Protein AF-A0A3L6Q2T6-F1 (afdb_monomer_lite)

pLDDT: mean 75.44, std 18.9, range [38.75, 97.44]

Foldseek 3Di:
DDDDDDDDDPPPPPPDPPPDPDPDAAEDFFAAEDAPPDDPPPDPPPQLKAWDADPVGFIKIWGKAGDDPPDYIHIYIYGDHPQDDDVPQTKGWDDDDDQKTKIKDWRWDDDPPPPDPPDTDIDIWIWIWGVPVRIYIDTDDD

Sequence (142 aa):
MEMEEEPPLQMTTRPSPTRPPAAWLILDRFIVHRSSHRRPDDAEDAEPSAASHDCIGRPIRAYLDVADPPAVSRLYLRWPPGTPSIRGMEPAAIAAHGDCILFTAYAPFMDPHCHHYTSTFVPVDYFVYSASSPPSLTRLPP

Secondary structure (DSSP, 8-state):
-----PPP-----PPP--PPPPS--EE-SBPEEE---S-TTS------EEEEE-TTS-EEEEEEE-PPTTSEEEEEEEPPTTPPP-TT---EEEEEETTEEEEEEE--B--TT---TT--B--EEEEEEE-SSS-EEEEPP-

Structure (mmCIF, N/CA/C/O backbone):
data_AF-A0A3L6Q2T6-F1
#
_entry.id   AF-A0A3L6Q2T6-F1
#
loop_
_atom_site.group_PDB
_atom_site.id
_atom_site.type_symbol
_atom_site.label_atom_id
_atom_site.label_alt_id
_atom_site.label_comp_id
_atom_site.label_asym_id
_atom_site.label_entity_id
_atom_site.label_seq_id
_atom_site.pdbx_PDB_ins_code
_atom_site.Cartn_x
_atom_site.Cartn_y
_atom_site.Cartn_z
_atom_site.occupancy
_atom_site.B_iso_or_equiv
_atom_site.auth_seq_id
_atom_site.auth_comp_id
_atom_site.auth_asym_id
_atom_site.auth_atom_id
_atom_site.pdbx_PDB_model_num
ATOM 1 N N . MET A 1 1 ? -27.169 61.418 17.300 1.00 41.03 1 MET A N 1
ATOM 2 C CA . MET A 1 1 ? -27.100 60.570 16.094 1.00 41.03 1 MET A CA 1
ATOM 3 C C . MET A 1 1 ? -26.020 59.556 16.404 1.00 41.03 1 MET A C 1
ATOM 5 O O . MET A 1 1 ? -24.855 59.805 16.134 1.00 41.03 1 MET A O 1
ATOM 9 N N . GLU A 1 2 ? -26.389 58.539 17.176 1.00 42.94 2 GLU A N 1
ATOM 10 C CA . GLU A 1 2 ? -25.470 57.475 17.580 1.00 42.94 2 GLU A CA 1
ATOM 11 C C . GLU A 1 2 ? -25.519 56.413 16.483 1.00 42.94 2 GLU A C 1
ATOM 13 O O . GLU A 1 2 ? -26.605 56.020 16.059 1.00 42.94 2 GLU A O 1
ATOM 18 N N . MET A 1 3 ? -24.358 56.055 15.940 1.00 38.75 3 MET A N 1
ATOM 19 C CA . MET A 1 3 ? -24.230 54.969 14.974 1.00 38.75 3 MET A CA 1
ATOM 20 C C . MET A 1 3 ? -23.925 53.706 15.777 1.00 38.75 3 MET A C 1
ATOM 22 O O . MET A 1 3 ? -22.828 53.582 16.316 1.00 38.75 3 MET A O 1
ATOM 26 N N . GLU A 1 4 ? -24.903 52.810 15.905 1.00 45.03 4 GLU A N 1
ATOM 27 C CA . GLU A 1 4 ? -24.665 51.453 16.399 1.00 45.03 4 GLU A CA 1
ATOM 28 C C . GLU A 1 4 ? -23.890 50.678 15.326 1.00 45.03 4 GLU A C 1
ATOM 30 O O . GLU A 1 4 ? -24.361 50.497 14.203 1.00 45.03 4 GLU A O 1
ATOM 35 N N . GLU A 1 5 ? -22.666 50.278 15.662 1.00 46.41 5 GLU A N 1
ATOM 36 C CA . GLU A 1 5 ? -21.805 49.438 14.832 1.00 46.41 5 GLU A CA 1
ATOM 37 C C . GLU A 1 5 ? -22.209 47.968 15.046 1.00 46.41 5 GLU A C 1
ATOM 39 O O . GLU A 1 5 ? -22.103 47.434 16.152 1.00 46.41 5 GLU A O 1
ATOM 44 N N . GLU A 1 6 ? -22.737 47.325 14.003 1.00 45.12 6 GLU A N 1
ATOM 45 C CA . GLU A 1 6 ? -23.154 45.919 14.021 1.00 45.12 6 GLU A CA 1
ATOM 46 C C . GLU A 1 6 ? -21.911 45.004 14.103 1.00 45.12 6 GLU A C 1
ATOM 48 O O . GLU A 1 6 ? -21.010 45.126 13.267 1.00 45.12 6 GLU A O 1
ATOM 53 N N . PRO A 1 7 ? -21.805 44.091 15.090 1.00 55.00 7 PRO A N 1
ATOM 54 C CA . PRO A 1 7 ? -20.613 43.266 15.243 1.00 55.00 7 PRO A CA 1
ATOM 55 C C . PRO A 1 7 ? -20.545 42.189 14.146 1.00 55.00 7 PRO A C 1
ATOM 57 O O . PRO A 1 7 ? -21.575 41.638 13.751 1.00 55.00 7 PRO A O 1
ATOM 60 N N . PRO A 1 8 ? -19.344 41.823 13.664 1.00 47.19 8 PRO A N 1
ATOM 61 C CA . PRO A 1 8 ? -19.208 40.856 12.586 1.00 47.19 8 PRO A CA 1
ATOM 62 C C . PRO A 1 8 ? -19.663 39.460 13.027 1.00 47.19 8 PRO A C 1
ATOM 64 O O . PRO A 1 8 ? -19.308 38.970 14.103 1.00 47.19 8 PRO A O 1
ATOM 67 N N . LEU A 1 9 ? -20.422 38.800 12.148 1.00 45.03 9 LEU A N 1
ATOM 68 C CA . LEU A 1 9 ? -20.845 37.410 12.287 1.00 45.03 9 LEU A CA 1
ATOM 69 C C . LEU A 1 9 ? -19.610 36.510 12.426 1.00 45.03 9 LEU A C 1
ATOM 71 O O . LEU A 1 9 ? -18.872 36.287 11.465 1.00 45.03 9 LEU A O 1
ATOM 75 N N . GLN A 1 10 ? -19.378 35.983 13.629 1.00 46.69 10 GLN A N 1
ATOM 76 C CA . GLN A 1 10 ? -18.338 34.987 13.851 1.00 46.69 10 GLN A CA 1
ATOM 77 C C . GLN A 1 10 ? -18.697 33.719 13.070 1.00 46.69 10 GLN A C 1
ATOM 79 O O . GLN A 1 10 ? -19.638 33.003 13.420 1.00 46.69 10 GLN A O 1
ATOM 84 N N . MET A 1 11 ? -17.932 33.438 12.010 1.00 42.47 11 MET A N 1
ATOM 85 C CA . MET A 1 11 ? -17.897 32.126 11.371 1.00 42.47 11 MET A CA 1
ATOM 86 C C . MET A 1 11 ? -17.428 31.121 12.420 1.00 42.47 11 MET A C 1
ATOM 88 O O . MET A 1 11 ? -16.237 30.949 12.669 1.00 42.47 11 MET A O 1
ATOM 92 N N . THR A 1 12 ? -18.384 30.480 13.081 1.00 42.94 12 THR A N 1
ATOM 93 C CA . THR A 1 12 ? -18.126 29.334 13.940 1.00 42.94 12 THR A CA 1
ATOM 94 C C . THR A 1 12 ? -17.736 28.182 13.029 1.00 42.94 12 THR A C 1
ATOM 96 O O . THR A 1 12 ? -18.577 27.455 12.503 1.00 42.94 12 THR A O 1
ATOM 99 N N . THR A 1 13 ? -16.431 28.038 12.798 1.00 50.09 13 THR A N 1
ATOM 100 C CA . THR A 1 13 ? -15.853 26.832 12.214 1.00 50.09 13 THR A CA 1
ATOM 101 C C . THR A 1 13 ? -16.255 25.679 13.119 1.00 50.09 13 THR A C 1
ATOM 103 O O . THR A 1 13 ? -15.729 25.524 14.221 1.00 50.09 13 THR A O 1
ATOM 106 N N . ARG A 1 14 ? -17.264 24.914 12.695 1.00 41.16 14 ARG A N 1
ATOM 107 C CA . ARG A 1 14 ? -17.703 23.707 13.391 1.00 41.16 14 ARG A CA 1
ATOM 108 C C . ARG A 1 14 ? -16.469 22.809 13.512 1.00 41.16 14 ARG A C 1
ATOM 110 O O . ARG A 1 14 ? -15.927 22.442 12.469 1.00 41.16 14 ARG A O 1
ATOM 117 N N . PRO A 1 15 ? -15.993 22.464 14.721 1.00 46.09 15 PRO A N 1
ATOM 118 C CA . PRO A 1 15 ? -14.966 21.447 14.826 1.00 46.09 15 PRO A CA 1
ATOM 119 C C . PRO A 1 15 ? -15.554 20.172 14.225 1.00 46.09 15 PRO A C 1
ATOM 121 O O . PRO A 1 15 ? -16.621 19.716 14.650 1.00 46.09 15 PRO A O 1
ATOM 124 N N . SER A 1 16 ? -14.904 19.645 13.186 1.00 45.59 16 SER A N 1
ATOM 125 C CA . SER A 1 16 ? -15.225 18.328 12.646 1.00 45.59 16 SER A CA 1
ATOM 126 C C . SER A 1 16 ? -15.283 17.356 13.824 1.00 45.59 16 SER A C 1
ATOM 128 O O . SER A 1 16 ? -14.366 17.380 14.649 1.00 45.59 16 SER A O 1
ATOM 130 N N . PRO A 1 17 ? -16.347 16.549 13.975 1.00 45.62 17 PRO A N 1
ATOM 131 C CA . PRO A 1 17 ? -16.410 15.606 15.076 1.00 45.62 17 PRO A CA 1
ATOM 132 C C . PRO A 1 17 ? -15.189 14.692 14.981 1.00 45.62 17 PRO A C 1
ATOM 134 O O . PRO A 1 17 ? -15.033 13.959 14.004 1.00 45.62 17 PRO A O 1
ATOM 137 N N . THR A 1 18 ? -14.306 14.759 15.978 1.00 60.16 18 THR A N 1
ATOM 138 C CA . THR A 1 18 ? -13.201 13.814 16.134 1.00 60.16 18 THR A CA 1
ATOM 139 C C . THR A 1 18 ? -13.828 12.452 16.405 1.00 60.16 18 THR A C 1
ATOM 141 O O . THR A 1 18 ? -14.153 12.123 17.546 1.00 60.16 18 THR A O 1
ATOM 144 N N . ARG A 1 19 ? -14.100 11.694 15.335 1.00 58.69 19 ARG A N 1
ATOM 145 C CA . ARG A 1 19 ? -14.647 10.340 15.421 1.00 58.69 19 ARG A CA 1
ATOM 146 C C . ARG A 1 19 ? -13.666 9.522 16.265 1.00 58.69 19 ARG A C 1
ATOM 148 O O . ARG A 1 19 ? -12.476 9.522 15.940 1.00 58.69 19 ARG A O 1
ATOM 155 N N . PRO A 1 20 ? -14.112 8.858 17.347 1.00 59.44 20 PRO A N 1
ATOM 156 C CA . PRO A 1 20 ? -13.230 7.965 18.080 1.00 59.44 20 PRO A CA 1
ATOM 157 C C . PRO A 1 20 ? -12.678 6.923 17.095 1.00 59.44 20 PRO A C 1
ATOM 159 O O . PRO A 1 20 ? -13.432 6.458 16.233 1.00 59.44 20 PRO A O 1
ATOM 162 N N . PRO A 1 21 ? -11.379 6.586 17.161 1.00 63.53 21 PRO A N 1
ATOM 163 C CA . PRO A 1 21 ? -10.803 5.606 16.254 1.00 63.53 21 PRO A CA 1
ATOM 164 C C . PRO A 1 21 ? -11.591 4.301 16.379 1.00 63.53 21 PRO A C 1
ATOM 166 O O . PRO A 1 21 ? -11.832 3.812 17.485 1.00 63.53 21 PRO A O 1
ATOM 169 N N . ALA A 1 22 ? -12.041 3.763 15.245 1.00 66.44 22 ALA A N 1
ATOM 170 C CA . ALA A 1 22 ? -12.712 2.475 15.233 1.00 66.44 22 ALA A CA 1
ATOM 171 C C . ALA A 1 22 ? -11.746 1.428 15.804 1.00 66.44 22 ALA A C 1
ATOM 173 O O . ALA A 1 22 ? -10.615 1.312 15.336 1.00 66.44 22 ALA A O 1
ATOM 174 N N . ALA A 1 23 ? -12.178 0.674 16.819 1.00 79.25 23 ALA A N 1
ATOM 175 C CA . ALA A 1 23 ? -11.343 -0.363 17.433 1.00 79.25 23 ALA A CA 1
ATOM 176 C C . ALA A 1 23 ? -10.977 -1.487 16.441 1.00 79.25 23 ALA A C 1
ATOM 178 O O . ALA A 1 23 ? -10.022 -2.225 16.662 1.00 79.25 23 ALA A O 1
ATOM 179 N N . TRP A 1 24 ? -11.749 -1.620 15.360 1.00 84.81 24 TRP A N 1
ATOM 180 C CA . TRP A 1 24 ? -11.536 -2.552 14.261 1.00 84.81 24 TRP A CA 1
ATOM 181 C C . TRP A 1 24 ? -12.275 -2.055 13.010 1.00 84.81 24 TRP A C 1
ATOM 183 O O . TRP A 1 24 ? -13.228 -1.280 13.104 1.00 84.81 24 TRP A O 1
ATOM 193 N N . LEU A 1 25 ? -11.848 -2.518 11.838 1.00 89.94 25 LEU A N 1
ATOM 194 C CA . LEU A 1 25 ? -12.512 -2.282 10.556 1.00 89.94 25 LEU A CA 1
ATOM 195 C C . LEU A 1 25 ? -12.533 -3.571 9.734 1.00 89.94 25 LEU A C 1
ATOM 197 O O . LEU A 1 25 ? -11.765 -4.497 9.998 1.00 89.94 25 LEU A O 1
ATOM 201 N N . ILE A 1 26 ? -13.401 -3.627 8.727 1.00 92.12 26 ILE A N 1
ATOM 202 C CA . ILE A 1 26 ? -13.388 -4.693 7.722 1.00 92.12 26 ILE A CA 1
ATOM 203 C C . ILE A 1 26 ? -12.612 -4.158 6.523 1.00 92.12 26 ILE A C 1
ATOM 205 O O . ILE A 1 26 ? -13.044 -3.188 5.910 1.00 92.12 26 ILE A O 1
ATOM 209 N N . LEU A 1 27 ? -11.463 -4.757 6.206 1.00 92.25 27 LEU A N 1
ATOM 210 C CA . LEU A 1 27 ? -10.613 -4.335 5.092 1.00 92.25 27 LEU A CA 1
ATOM 211 C C . LEU A 1 27 ? -10.899 -5.175 3.844 1.00 92.25 27 LEU A C 1
ATOM 213 O O . LEU A 1 27 ? -10.914 -6.405 3.912 1.00 92.25 27 LEU A O 1
ATOM 217 N N . ASP A 1 28 ? -11.072 -4.518 2.699 1.00 91.75 28 ASP A N 1
ATOM 218 C CA . ASP A 1 28 ? -11.056 -5.201 1.406 1.00 91.75 28 ASP A CA 1
ATOM 219 C C . ASP A 1 28 ? -9.657 -5.764 1.126 1.00 91.75 28 ASP A C 1
ATOM 221 O O . ASP A 1 28 ? -8.656 -5.047 1.180 1.00 91.75 28 ASP A O 1
ATOM 225 N N . ARG A 1 29 ? -9.579 -7.061 0.812 1.00 86.88 29 ARG A N 1
ATOM 226 C CA . ARG A 1 29 ? -8.305 -7.711 0.471 1.00 86.88 29 ARG A CA 1
ATOM 227 C C . ARG A 1 29 ? -7.715 -7.164 -0.826 1.00 86.88 29 ARG A C 1
ATOM 229 O O . ARG A 1 29 ? -6.501 -7.238 -1.014 1.00 86.88 29 ARG A O 1
ATOM 236 N N . PHE A 1 30 ? -8.570 -6.691 -1.733 1.00 83.19 30 PHE A N 1
ATOM 237 C CA . PHE A 1 30 ? -8.161 -6.180 -3.029 1.00 83.19 30 PHE A CA 1
ATOM 238 C C . PHE A 1 30 ? -7.977 -4.679 -2.943 1.00 83.19 30 PHE A C 1
ATOM 240 O O . PHE A 1 30 ? -8.861 -3.937 -2.517 1.00 83.19 30 PHE A O 1
ATOM 247 N N . ILE A 1 31 ? -6.812 -4.229 -3.385 1.00 77.75 31 ILE A N 1
ATOM 248 C CA . ILE A 1 31 ? -6.504 -2.813 -3.410 1.00 77.75 31 ILE A CA 1
ATOM 249 C C . ILE A 1 31 ? -6.981 -2.257 -4.738 1.00 77.75 31 ILE A C 1
ATOM 251 O O . ILE A 1 31 ? -6.579 -2.704 -5.816 1.00 77.75 31 ILE A O 1
ATOM 255 N N . VAL A 1 32 ? -7.859 -1.264 -4.660 1.00 75.88 32 VAL A N 1
ATOM 256 C CA . VAL A 1 32 ? -8.503 -0.722 -5.850 1.00 75.88 32 VAL A CA 1
ATOM 257 C C . VAL A 1 32 ? -7.529 0.196 -6.579 1.00 75.88 32 VAL A C 1
ATOM 259 O O . VAL A 1 32 ? -7.059 1.207 -6.050 1.00 75.88 32 VAL A O 1
ATOM 262 N N . HIS A 1 33 ? -7.260 -0.147 -7.836 1.00 69.06 33 HIS A N 1
ATOM 263 C CA . HIS A 1 33 ? -6.510 0.695 -8.751 1.00 69.06 33 HIS A CA 1
ATOM 264 C C . HIS A 1 33 ? -7.375 1.871 -9.217 1.00 69.06 33 HIS A C 1
ATOM 266 O O . HIS A 1 33 ? -8.381 1.676 -9.904 1.00 69.06 33 HIS A O 1
ATOM 272 N N . ARG A 1 34 ? -6.961 3.108 -8.922 1.00 62.94 34 ARG A N 1
ATOM 273 C CA . ARG A 1 34 ? -7.517 4.296 -9.585 1.00 62.94 34 ARG A CA 1
ATOM 274 C C . ARG A 1 34 ? -6.567 4.760 -10.685 1.00 62.94 34 ARG A C 1
ATOM 276 O O . ARG A 1 34 ? -5.583 5.445 -10.417 1.00 62.94 34 ARG A O 1
ATOM 283 N N . SER A 1 35 ? -6.898 4.426 -11.935 1.00 56.25 35 SER A N 1
ATOM 284 C CA . SER A 1 35 ? -6.321 5.093 -13.106 1.00 56.25 35 SER A CA 1
ATOM 285 C C . SER A 1 35 ? -6.741 6.559 -13.063 1.00 56.25 35 SER A C 1
ATOM 287 O O . SER A 1 35 ? -7.937 6.862 -13.048 1.00 56.25 35 SER A O 1
ATOM 289 N N . SER A 1 36 ? -5.777 7.471 -13.022 1.00 52.19 36 SER A N 1
ATOM 290 C CA . SER A 1 36 ? -5.997 8.916 -13.054 1.00 52.19 36 SER A CA 1
ATOM 291 C C . SER A 1 36 ? -6.516 9.363 -14.428 1.00 52.19 36 SER A C 1
ATOM 293 O O . SER A 1 36 ? -5.806 9.962 -15.223 1.00 52.19 36 SER A O 1
ATOM 295 N N . HIS A 1 37 ? -7.785 9.077 -14.719 1.00 44.66 37 HIS A N 1
ATOM 296 C CA . HIS A 1 37 ? -8.522 9.747 -15.795 1.00 44.66 37 HIS A CA 1
ATOM 297 C C . HIS A 1 37 ? -9.162 11.064 -15.326 1.00 44.66 37 HIS A C 1
ATOM 299 O O . HIS A 1 37 ? -9.761 11.768 -16.136 1.00 44.66 37 HIS A O 1
ATOM 305 N N . ARG A 1 38 ? -9.048 11.414 -14.035 1.00 48.31 38 ARG A N 1
ATOM 306 C CA . ARG A 1 38 ? -9.487 12.721 -13.534 1.00 48.31 38 ARG A CA 1
ATOM 307 C C . ARG A 1 38 ? -8.490 13.805 -13.911 1.00 48.31 38 ARG A C 1
ATOM 309 O O . ARG A 1 38 ? -7.277 13.600 -13.827 1.00 48.31 38 ARG A O 1
ATOM 316 N N . ARG A 1 39 ? -9.032 14.940 -14.351 1.00 40.72 39 ARG A N 1
ATOM 317 C CA . ARG A 1 39 ? -8.255 16.126 -14.695 1.00 40.72 39 ARG A CA 1
ATOM 318 C C . ARG A 1 39 ? -7.569 16.674 -13.434 1.00 40.72 39 ARG A C 1
ATOM 320 O O . ARG A 1 39 ? -8.102 16.490 -12.343 1.00 40.72 39 ARG A O 1
ATOM 327 N N . P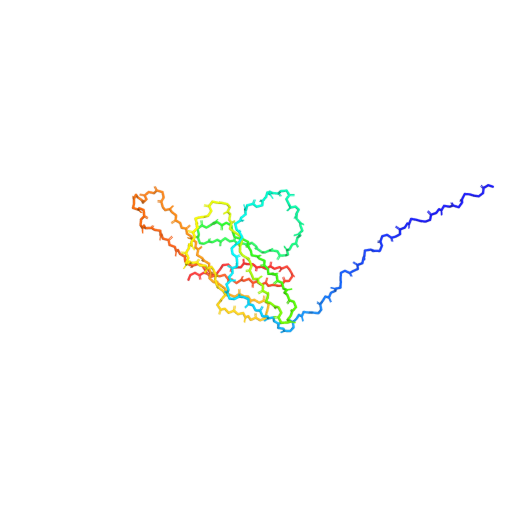RO A 1 40 ? -6.416 17.350 -13.573 1.00 47.75 40 PRO A N 1
ATOM 328 C CA . PRO A 1 40 ? -5.705 17.971 -12.451 1.00 47.75 40 PRO A CA 1
ATOM 329 C C . PRO A 1 40 ? -6.538 18.979 -11.639 1.00 47.75 40 PRO A C 1
ATOM 331 O O . PRO A 1 40 ? -6.163 19.272 -10.512 1.00 47.75 40 PRO A O 1
ATOM 334 N N . ASP A 1 41 ? -7.642 19.484 -12.205 1.00 43.66 41 ASP A N 1
ATOM 335 C CA . ASP A 1 41 ? -8.465 20.566 -11.641 1.00 43.66 41 ASP A CA 1
ATOM 336 C C . ASP A 1 41 ? -9.620 20.101 -10.737 1.00 43.66 41 ASP A C 1
ATOM 338 O O . ASP A 1 41 ? -10.342 20.934 -10.189 1.00 43.66 41 ASP A O 1
ATOM 342 N N . ASP A 1 42 ? -9.814 18.792 -10.547 1.00 45.16 42 ASP A N 1
ATOM 343 C CA . ASP A 1 42 ? -10.772 18.302 -9.554 1.00 45.16 42 ASP A CA 1
ATOM 344 C C . ASP A 1 42 ? -10.117 18.393 -8.171 1.00 45.16 42 ASP A C 1
ATOM 346 O O . ASP A 1 42 ? -9.418 17.470 -7.756 1.00 45.16 42 ASP A O 1
ATOM 350 N N . ALA A 1 43 ? -10.304 19.562 -7.552 1.00 43.88 43 ALA A N 1
ATOM 351 C CA . ALA A 1 43 ? -10.031 19.966 -6.176 1.00 43.88 43 ALA A CA 1
ATO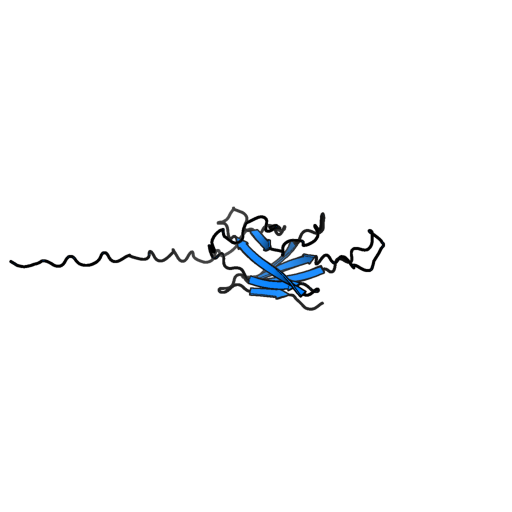M 352 C C . ALA A 1 43 ? -9.287 18.956 -5.284 1.00 43.88 43 ALA A C 1
ATOM 354 O O . ALA A 1 43 ? -9.728 17.829 -5.055 1.00 43.88 43 ALA A O 1
ATOM 355 N N . GLU A 1 44 ? -8.205 19.453 -4.683 1.00 47.19 44 GLU A N 1
ATOM 356 C CA . GLU A 1 44 ? -7.558 18.952 -3.470 1.00 47.19 44 GLU A CA 1
ATOM 357 C C . GLU A 1 44 ? -8.529 18.884 -2.267 1.00 47.19 44 GLU A C 1
ATOM 359 O O . GLU A 1 44 ? -8.278 19.472 -1.218 1.00 47.19 44 GLU A O 1
ATOM 364 N N . ASP A 1 45 ? -9.638 18.149 -2.374 1.00 44.72 45 ASP A N 1
ATOM 365 C CA . ASP A 1 45 ? -10.286 17.588 -1.197 1.00 44.72 45 ASP A CA 1
ATOM 366 C C . ASP A 1 45 ? -9.322 16.533 -0.653 1.00 44.72 45 ASP A C 1
ATOM 368 O O . ASP A 1 45 ? -9.175 15.420 -1.165 1.00 44.72 45 ASP A O 1
ATOM 372 N N . ALA A 1 46 ? -8.549 17.009 0.318 1.00 56.2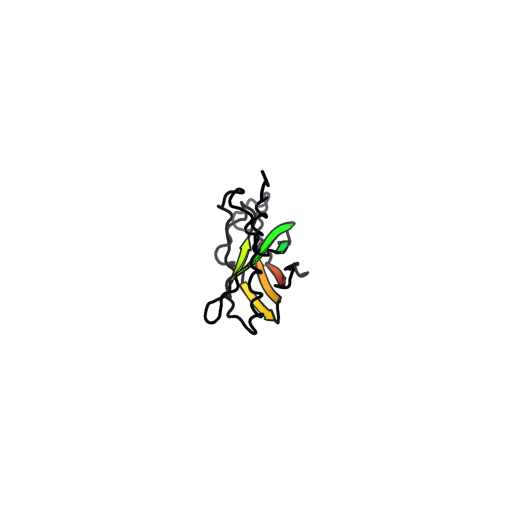8 46 ALA A N 1
ATOM 373 C CA . ALA A 1 46 ? -7.355 16.435 0.896 1.00 56.28 46 ALA A CA 1
ATOM 374 C C . ALA A 1 46 ? -7.653 15.155 1.685 1.00 56.28 46 ALA A C 1
ATOM 376 O O . ALA A 1 46 ? -7.524 15.119 2.909 1.00 56.28 46 ALA A O 1
ATOM 377 N N . GLU A 1 47 ? -8.032 14.075 0.999 1.00 62.09 47 GLU A N 1
ATOM 378 C CA . GLU A 1 47 ? -7.915 12.752 1.601 1.00 62.09 47 GLU A CA 1
ATOM 379 C C . GLU A 1 47 ? -6.447 12.547 2.007 1.00 62.09 47 GLU A C 1
ATOM 381 O O . GLU A 1 47 ? -5.544 12.745 1.177 1.00 62.09 47 GLU A O 1
ATOM 386 N N . PRO A 1 48 ? -6.176 12.191 3.277 1.00 71.75 48 PRO A N 1
ATOM 387 C CA . PRO A 1 48 ? -4.822 12.010 3.764 1.00 71.75 48 PRO A CA 1
ATOM 388 C C . PRO A 1 48 ? -4.183 10.856 2.985 1.00 71.75 48 PRO A C 1
ATOM 390 O O . PRO A 1 48 ? -4.437 9.673 3.220 1.00 71.75 48 PRO A O 1
ATOM 393 N N . SER A 1 49 ? -3.348 11.224 2.016 1.00 86.44 49 SER A N 1
ATOM 394 C CA . SER A 1 49 ? -2.645 10.298 1.138 1.00 86.44 49 SER A CA 1
ATOM 395 C C . SER A 1 49 ? -1.160 10.295 1.460 1.00 86.44 49 SER A C 1
ATOM 397 O O . SER A 1 49 ? -0.580 11.315 1.830 1.00 86.44 49 SER A O 1
ATOM 399 N N . ALA A 1 50 ? -0.539 9.135 1.305 1.00 93.38 50 ALA A N 1
ATOM 400 C CA . ALA A 1 50 ? 0.889 8.952 1.483 1.00 93.38 50 ALA A CA 1
ATOM 401 C C . ALA A 1 50 ? 1.539 8.586 0.149 1.00 93.38 50 ALA A C 1
ATOM 403 O O . ALA A 1 50 ? 0.944 7.887 -0.675 1.00 93.38 50 ALA A O 1
ATOM 404 N N . ALA A 1 51 ? 2.759 9.068 -0.072 1.00 93.88 51 ALA A N 1
ATOM 405 C CA . ALA A 1 51 ? 3.501 8.862 -1.309 1.00 93.88 51 ALA A CA 1
ATOM 406 C C . ALA A 1 51 ? 4.762 8.029 -1.070 1.00 93.8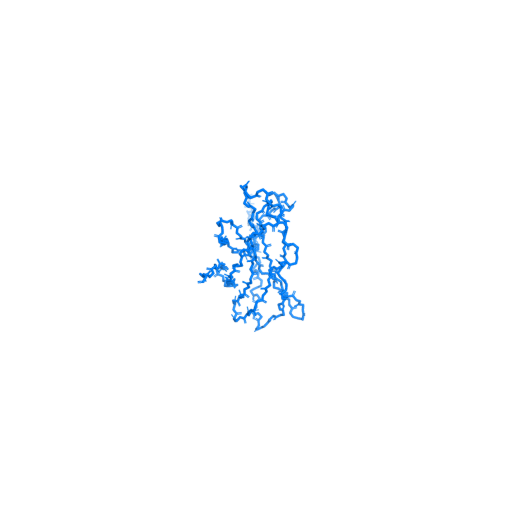8 51 ALA A C 1
ATOM 408 O O . ALA A 1 51 ? 5.390 8.123 -0.019 1.00 93.88 51 ALA A O 1
ATOM 409 N N . SER A 1 52 ? 5.138 7.237 -2.069 1.00 95.19 52 SER A N 1
ATOM 410 C CA . SER A 1 52 ? 6.378 6.463 -2.104 1.00 95.19 52 SER A CA 1
ATOM 411 C C . SER A 1 52 ? 6.813 6.244 -3.553 1.00 95.19 52 SER A C 1
ATOM 413 O O . SER A 1 52 ? 6.232 6.826 -4.471 1.00 95.19 52 SER A O 1
ATOM 415 N N . HIS A 1 53 ? 7.818 5.399 -3.761 1.00 93.44 53 HIS A N 1
ATOM 416 C CA . HIS A 1 53 ? 8.268 4.992 -5.090 1.00 93.44 53 HIS A CA 1
ATOM 417 C C . HIS A 1 53 ? 8.331 3.474 -5.183 1.00 93.44 53 HIS A C 1
ATOM 419 O O . HIS A 1 53 ? 8.689 2.824 -4.203 1.00 93.44 53 HIS A O 1
ATOM 425 N N . ASP A 1 54 ? 8.016 2.930 -6.355 1.00 91.00 54 ASP A N 1
ATOM 426 C CA . ASP A 1 54 ? 8.254 1.519 -6.668 1.00 91.00 54 ASP A CA 1
ATOM 427 C C . ASP A 1 54 ? 9.747 1.203 -6.865 1.00 91.00 54 ASP A C 1
ATOM 429 O O . ASP A 1 54 ? 10.612 2.084 -6.805 1.00 91.00 54 ASP A O 1
ATOM 433 N N . CYS A 1 55 ? 10.069 -0.071 -7.087 1.00 90.31 55 CYS A N 1
ATOM 434 C CA . CYS A 1 55 ? 11.437 -0.526 -7.345 1.00 90.31 55 CYS A CA 1
ATOM 435 C C . CYS A 1 55 ? 12.096 0.067 -8.589 1.00 90.31 55 CYS A C 1
ATOM 437 O O . CYS A 1 55 ? 13.324 0.047 -8.661 1.00 90.31 55 CYS A O 1
ATOM 439 N N . ILE A 1 56 ? 11.328 0.614 -9.532 1.00 87.31 56 ILE A N 1
ATOM 440 C CA . ILE A 1 56 ? 11.867 1.264 -10.731 1.00 87.31 56 ILE A CA 1
ATOM 441 C C . ILE A 1 56 ? 11.827 2.798 -10.635 1.00 87.31 56 ILE A C 1
ATOM 443 O O . ILE A 1 56 ? 12.119 3.489 -11.608 1.00 87.31 56 ILE A O 1
ATOM 447 N N . GLY A 1 57 ? 11.496 3.341 -9.459 1.00 88.81 57 GLY A N 1
ATOM 448 C CA . GLY A 1 57 ? 11.517 4.772 -9.171 1.00 88.81 57 GLY A CA 1
ATOM 449 C C . GLY A 1 57 ? 10.274 5.544 -9.618 1.00 88.81 57 GLY A C 1
ATOM 450 O O . GLY A 1 57 ? 10.302 6.774 -9.621 1.00 88.81 57 GLY A O 1
ATOM 451 N N . ARG A 1 58 ? 9.169 4.880 -9.984 1.00 87.62 58 ARG A N 1
ATOM 452 C CA . ARG A 1 58 ? 7.910 5.570 -10.302 1.00 87.62 58 ARG A CA 1
ATOM 453 C C . ARG A 1 58 ? 7.165 5.958 -9.028 1.00 87.62 58 ARG A C 1
ATOM 455 O O . ARG A 1 58 ? 7.071 5.145 -8.107 1.00 87.62 58 ARG A O 1
ATOM 462 N N . PRO A 1 59 ? 6.578 7.165 -8.978 1.00 90.31 59 PRO A N 1
ATOM 463 C CA . PRO A 1 59 ? 5.830 7.613 -7.814 1.00 90.31 59 PRO A CA 1
ATOM 464 C C . PRO A 1 59 ? 4.521 6.832 -7.671 1.00 90.31 59 PRO A C 1
ATOM 466 O O . PRO A 1 59 ? 3.747 6.734 -8.618 1.00 90.31 59 PRO A O 1
ATOM 469 N N . ILE A 1 60 ? 4.231 6.356 -6.465 1.00 89.19 60 ILE A N 1
ATOM 470 C CA . ILE A 1 60 ? 2.956 5.738 -6.087 1.00 89.19 60 ILE A CA 1
ATOM 471 C C . ILE A 1 60 ? 2.337 6.563 -4.966 1.00 89.19 60 ILE A C 1
ATOM 473 O O . ILE A 1 60 ? 3.046 7.065 -4.092 1.00 89.19 60 ILE A O 1
ATOM 477 N N . ARG A 1 61 ? 1.006 6.686 -4.963 1.00 91.94 61 ARG A N 1
ATOM 478 C CA . ARG A 1 61 ? 0.268 7.195 -3.800 1.00 91.94 61 ARG A CA 1
ATOM 479 C C . ARG A 1 61 ? -0.754 6.190 -3.296 1.00 91.94 61 ARG A C 1
ATOM 481 O O . ARG A 1 61 ? -1.404 5.527 -4.100 1.00 91.94 61 ARG A O 1
ATOM 488 N N . ALA A 1 62 ? -0.916 6.135 -1.982 1.00 92.25 62 ALA A N 1
ATOM 489 C CA . ALA A 1 62 ? -1.921 5.331 -1.304 1.00 92.25 62 ALA A CA 1
ATOM 490 C C . ALA A 1 62 ? -2.788 6.203 -0.394 1.00 92.25 62 ALA A C 1
ATOM 492 O O . ALA A 1 62 ? -2.294 7.165 0.198 1.00 92.25 62 ALA A O 1
ATOM 493 N N . TYR A 1 63 ? -4.061 5.854 -0.262 1.00 91.69 63 TYR A N 1
ATOM 494 C CA . TYR A 1 63 ? -4.955 6.426 0.743 1.00 91.69 63 TYR A CA 1
ATOM 495 C C . TYR A 1 63 ? -5.974 5.376 1.191 1.00 91.69 63 TYR A C 1
ATOM 497 O O . TYR A 1 63 ? -6.323 4.474 0.421 1.00 91.69 63 TYR A O 1
ATOM 505 N N . LEU A 1 64 ? -6.425 5.484 2.438 1.00 92.00 64 LEU A N 1
ATOM 506 C CA . LEU A 1 64 ? -7.385 4.571 3.048 1.00 92.00 64 LEU A CA 1
ATOM 507 C C . LEU A 1 64 ? -8.731 5.274 3.242 1.00 92.00 64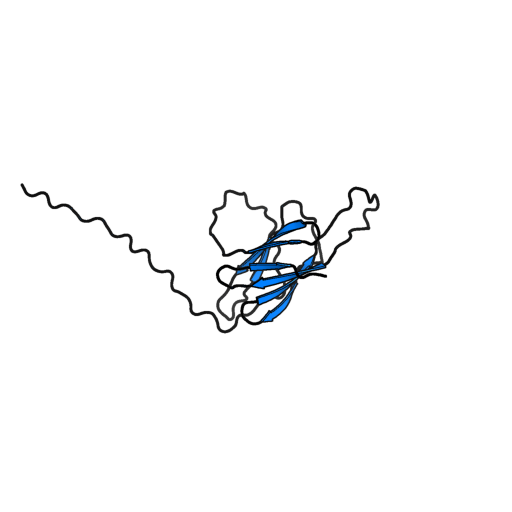 LEU A C 1
ATOM 509 O O . LEU A 1 64 ? -8.817 6.268 3.957 1.00 92.00 64 LEU A O 1
ATOM 513 N N . ASP A 1 65 ? -9.776 4.713 2.645 1.00 90.19 65 ASP A N 1
ATOM 514 C CA . ASP A 1 65 ? -11.165 5.110 2.866 1.00 90.19 65 ASP A CA 1
ATOM 515 C C . ASP A 1 65 ? -11.763 4.239 3.980 1.00 90.19 65 ASP A C 1
ATOM 517 O O . ASP A 1 65 ? -11.892 3.016 3.831 1.00 90.19 65 ASP A O 1
ATOM 521 N N . VAL A 1 66 ? -12.062 4.857 5.127 1.00 89.50 66 VAL A N 1
ATOM 522 C CA . VAL A 1 66 ? -12.506 4.160 6.343 1.00 89.50 66 VAL A CA 1
ATOM 523 C C . VAL A 1 66 ? -14.020 4.255 6.492 1.00 89.50 66 VAL A C 1
ATOM 525 O O . VAL A 1 66 ? -14.551 5.276 6.942 1.00 89.50 66 VAL A O 1
ATOM 528 N N . ALA A 1 67 ? -14.698 3.143 6.222 1.00 89.44 67 ALA A N 1
ATOM 529 C CA . ALA A 1 67 ? -16.137 3.006 6.387 1.00 89.44 67 ALA A CA 1
ATOM 530 C C . ALA A 1 67 ? -16.511 2.545 7.810 1.00 89.44 67 ALA A C 1
ATOM 532 O O . ALA A 1 67 ? -15.731 1.873 8.487 1.00 89.44 67 ALA A O 1
ATOM 533 N N . ASP A 1 68 ? -17.716 2.897 8.268 1.00 87.12 68 ASP A N 1
ATOM 534 C CA . ASP A 1 68 ? -18.237 2.417 9.552 1.00 87.12 68 ASP A CA 1
ATOM 535 C C . ASP A 1 68 ? -18.634 0.930 9.452 1.00 87.12 68 ASP A C 1
ATOM 537 O O . ASP A 1 68 ? -19.376 0.558 8.535 1.00 87.12 68 ASP A O 1
ATOM 541 N N . PRO A 1 69 ? -18.201 0.056 10.381 1.00 84.94 69 PRO A N 1
ATOM 542 C CA . PRO A 1 69 ? -18.621 -1.340 10.378 1.00 84.94 69 PRO A CA 1
ATOM 543 C C . PRO A 1 69 ? -20.155 -1.485 10.435 1.00 84.94 69 PRO A C 1
ATOM 545 O O . PRO A 1 69 ? -20.810 -0.755 11.181 1.00 84.94 69 PRO A O 1
ATOM 548 N N . PRO A 1 70 ? -20.756 -2.432 9.687 1.00 88.31 70 PRO A N 1
ATOM 549 C CA . PRO A 1 70 ? -20.117 -3.540 8.971 1.00 88.31 70 PRO A CA 1
ATOM 550 C C . PRO A 1 70 ? -19.707 -3.219 7.520 1.00 88.31 70 PRO A C 1
ATOM 552 O O . PRO A 1 70 ? -19.434 -4.141 6.751 1.00 88.31 70 PRO A O 1
ATOM 555 N N . ALA A 1 71 ? -19.691 -1.950 7.101 1.00 91.94 71 ALA A N 1
ATOM 556 C CA . ALA A 1 71 ? -19.227 -1.603 5.764 1.00 91.94 71 ALA A CA 1
ATOM 557 C C . ALA A 1 71 ? -17.719 -1.870 5.601 1.00 91.94 71 ALA A C 1
ATOM 559 O O . ALA A 1 71 ? -16.946 -1.860 6.560 1.00 91.94 71 ALA A O 1
ATOM 560 N N . VAL A 1 72 ? -17.313 -2.136 4.357 1.00 91.69 72 VAL A N 1
ATOM 561 C CA . VAL A 1 72 ? -15.935 -2.496 4.003 1.00 91.69 72 VAL A CA 1
ATOM 562 C C . VAL A 1 72 ? -15.118 -1.237 3.713 1.00 91.69 72 VAL A C 1
ATOM 564 O O . VAL A 1 72 ? -15.435 -0.498 2.778 1.00 91.69 72 VAL A O 1
ATOM 567 N N . SER A 1 73 ? -14.048 -1.040 4.479 1.00 91.75 73 SER A N 1
ATOM 568 C CA . SER A 1 73 ? -12.993 -0.050 4.250 1.00 91.75 73 SER A CA 1
ATOM 569 C C . SER A 1 73 ? -12.062 -0.494 3.125 1.00 91.75 73 SER A C 1
ATOM 571 O O . SER A 1 73 ? -11.815 -1.689 2.938 1.00 91.75 73 SER A O 1
ATOM 573 N N . ARG A 1 74 ? -11.519 0.465 2.370 1.00 92.88 74 ARG A N 1
ATOM 574 C CA . ARG A 1 74 ? -10.741 0.183 1.154 1.00 92.88 74 ARG A CA 1
ATOM 575 C C . ARG A 1 74 ? -9.454 0.980 1.100 1.00 92.88 74 ARG A C 1
ATOM 577 O O . ARG A 1 74 ? -9.464 2.201 1.222 1.00 92.88 74 ARG A O 1
ATOM 584 N N . LEU A 1 75 ? -8.354 0.275 0.852 1.00 93.06 75 LEU A N 1
ATOM 585 C CA . LEU A 1 75 ? -7.091 0.889 0.472 1.00 93.06 75 LEU A CA 1
ATOM 586 C C . LEU A 1 75 ? -7.091 1.103 -1.044 1.00 93.06 75 LEU A C 1
ATOM 588 O O . LEU A 1 75 ? -7.409 0.193 -1.815 1.00 93.06 75 LEU A O 1
ATOM 592 N N . TYR A 1 76 ? -6.721 2.304 -1.468 1.00 91.25 76 TYR A N 1
ATOM 593 C CA . TYR A 1 76 ? -6.614 2.672 -2.873 1.00 91.25 76 TYR A CA 1
ATOM 594 C C . TYR A 1 76 ? -5.163 2.952 -3.234 1.00 91.25 76 TYR A C 1
ATOM 596 O O . TYR A 1 76 ? -4.448 3.616 -2.483 1.00 91.25 76 TYR A O 1
ATOM 604 N N . LEU A 1 77 ? -4.753 2.503 -4.422 1.00 88.81 77 LEU A N 1
ATOM 605 C CA . LEU A 1 77 ? -3.462 2.848 -5.011 1.00 88.81 77 LEU A CA 1
ATOM 606 C C . LEU A 1 77 ? -3.648 3.667 -6.279 1.00 88.81 77 LEU A C 1
ATOM 608 O O . LEU A 1 77 ? -4.417 3.317 -7.181 1.00 88.81 77 LEU A O 1
ATOM 612 N N . ARG A 1 78 ? -2.887 4.758 -6.351 1.00 87.00 78 ARG A N 1
ATOM 613 C CA . ARG A 1 78 ? -2.826 5.655 -7.494 1.00 87.00 78 ARG A CA 1
ATOM 614 C C . ARG A 1 78 ? -1.452 5.570 -8.139 1.00 87.00 78 ARG A C 1
ATOM 616 O O . ARG A 1 78 ? -0.447 5.966 -7.546 1.00 87.00 78 ARG A O 1
ATOM 623 N N . TRP A 1 79 ? -1.460 5.103 -9.377 1.00 80.56 79 TRP A N 1
ATOM 624 C CA . TRP A 1 79 ? -0.299 5.039 -10.252 1.00 80.56 79 TRP A CA 1
ATOM 625 C C . TRP A 1 79 ? -0.227 6.274 -11.152 1.00 80.56 79 TRP A C 1
ATOM 627 O O . TRP A 1 79 ? -1.248 6.941 -11.375 1.00 80.56 79 TRP A O 1
ATOM 637 N N . PRO A 1 80 ? 0.960 6.605 -11.682 1.00 78.56 80 PRO A N 1
ATOM 638 C CA . PRO A 1 80 ? 1.081 7.674 -12.650 1.00 78.56 80 PRO A CA 1
ATOM 639 C C . PRO A 1 80 ? 0.377 7.279 -13.962 1.00 78.56 80 PRO A C 1
ATOM 641 O O . PRO A 1 80 ? 0.303 6.086 -14.297 1.00 78.56 80 PRO A O 1
ATOM 644 N N . PRO A 1 81 ? -0.133 8.263 -14.725 1.00 75.75 81 PRO A N 1
ATOM 645 C CA . PRO A 1 81 ? -0.662 8.020 -16.062 1.00 75.75 81 PRO A CA 1
ATOM 646 C C . PRO A 1 81 ? 0.344 7.256 -16.933 1.00 75.75 81 PRO A C 1
ATOM 648 O O . PRO A 1 81 ? 1.547 7.488 -16.847 1.00 75.75 81 PRO A O 1
ATOM 651 N N . GLY A 1 82 ? -0.147 6.349 -17.781 1.00 72.81 82 GLY A N 1
ATOM 652 C CA . GLY A 1 82 ? 0.706 5.558 -18.677 1.00 72.81 82 GLY A CA 1
ATOM 653 C C . GLY A 1 82 ? 1.374 4.339 -18.031 1.00 72.81 82 GLY A C 1
ATOM 654 O O . GLY A 1 82 ? 2.110 3.630 -18.712 1.00 72.81 82 GLY A O 1
ATOM 655 N N . THR A 1 83 ? 1.100 4.051 -16.753 1.00 73.75 83 THR A N 1
ATOM 656 C CA . THR A 1 83 ? 1.504 2.776 -16.141 1.00 73.75 83 THR A CA 1
ATOM 657 C C . THR A 1 83 ? 0.839 1.613 -16.892 1.00 73.75 83 THR A C 1
ATOM 659 O O . THR A 1 83 ? -0.386 1.636 -17.056 1.00 73.75 83 THR A O 1
ATOM 662 N N . PRO A 1 84 ? 1.606 0.610 -17.368 1.00 72.19 84 PRO A N 1
ATOM 663 C CA . PRO A 1 84 ? 1.044 -0.545 -18.058 1.00 72.19 84 PRO A CA 1
ATOM 664 C C . PRO A 1 84 ? -0.038 -1.234 -17.224 1.00 72.19 84 PRO A C 1
ATOM 666 O O . PRO A 1 84 ? 0.120 -1.424 -16.019 1.00 72.19 84 PRO A O 1
ATOM 669 N N . SER A 1 85 ? -1.135 -1.632 -17.871 1.00 69.88 85 SER A N 1
ATOM 670 C CA . SER A 1 85 ? -2.173 -2.422 -17.207 1.00 69.88 85 SER A CA 1
ATOM 671 C C . SER A 1 85 ? -1.622 -3.798 -16.842 1.00 69.88 85 SER A C 1
ATOM 673 O O . SER A 1 85 ? -1.106 -4.512 -17.701 1.00 69.88 85 SER A O 1
ATOM 675 N N . ILE A 1 86 ? -1.779 -4.180 -15.578 1.00 65.69 86 ILE A N 1
ATOM 676 C CA . ILE A 1 86 ? -1.343 -5.472 -15.045 1.00 65.69 86 ILE A CA 1
ATOM 677 C C . ILE A 1 86 ? -2.582 -6.308 -14.735 1.00 65.69 86 ILE A C 1
ATOM 679 O O . ILE A 1 86 ? -3.013 -6.438 -13.592 1.00 65.69 86 ILE A O 1
ATOM 683 N N . ARG A 1 87 ? -3.236 -6.818 -15.785 1.00 67.81 87 ARG A N 1
ATOM 684 C CA . ARG A 1 87 ? -4.384 -7.720 -15.605 1.00 67.81 87 ARG A CA 1
ATOM 685 C C . ARG A 1 87 ? -3.937 -8.986 -14.869 1.00 67.81 87 ARG A C 1
ATOM 687 O O . ARG A 1 87 ? -2.995 -9.632 -15.322 1.00 67.81 87 ARG A O 1
ATOM 694 N N . GLY A 1 88 ? -4.630 -9.345 -13.785 1.00 69.06 88 GLY A N 1
ATOM 695 C CA . GLY A 1 88 ? -4.324 -10.534 -12.983 1.00 69.06 88 GLY A CA 1
ATOM 696 C C . GLY A 1 88 ? -3.125 -10.381 -12.045 1.00 69.06 88 GLY A C 1
ATOM 697 O O . GLY A 1 88 ? -2.644 -11.376 -11.509 1.00 69.06 88 GLY A O 1
ATOM 698 N N . MET A 1 89 ? -2.617 -9.158 -11.873 1.00 78.12 89 MET A N 1
ATOM 699 C CA . MET A 1 89 ? -1.586 -8.824 -10.889 1.00 78.12 89 MET A CA 1
ATOM 700 C C . MET A 1 89 ? -2.055 -7.616 -10.074 1.00 78.12 89 MET A C 1
ATOM 702 O O . MET A 1 89 ? -1.410 -6.566 -10.015 1.00 78.12 89 MET A O 1
ATOM 706 N N . GLU A 1 90 ? -3.255 -7.738 -9.510 1.00 82.62 90 GLU A N 1
ATOM 707 C CA . GLU A 1 90 ? -3.830 -6.706 -8.664 1.00 82.62 90 GLU A CA 1
ATOM 708 C C . GLU A 1 90 ? -3.046 -6.604 -7.342 1.00 82.62 90 GLU A C 1
ATOM 710 O O . GLU A 1 90 ? -2.680 -7.629 -6.756 1.00 82.62 90 GLU A O 1
ATOM 715 N N . PRO A 1 91 ? -2.789 -5.385 -6.837 1.00 88.19 91 PRO A N 1
ATOM 716 C CA . PRO A 1 91 ? -2.211 -5.217 -5.514 1.00 88.19 91 PRO A CA 1
ATOM 717 C C . PRO A 1 91 ? -3.161 -5.786 -4.447 1.00 88.19 91 PRO A C 1
ATOM 719 O O . PRO A 1 91 ? -4.387 -5.652 -4.549 1.00 88.19 91 PRO A O 1
ATOM 722 N N . ALA A 1 92 ? -2.607 -6.422 -3.417 1.00 92.25 92 ALA A N 1
ATOM 723 C CA . ALA A 1 92 ? -3.402 -7.127 -2.415 1.00 92.25 92 ALA A CA 1
ATOM 724 C C . ALA A 1 92 ? -2.852 -6.939 -1.003 1.00 92.25 92 ALA A C 1
ATOM 726 O O . ALA A 1 92 ? -1.642 -7.014 -0.776 1.00 92.25 92 ALA A O 1
ATOM 727 N N . ALA A 1 93 ? -3.757 -6.743 -0.043 1.00 94.19 93 ALA A N 1
ATOM 728 C CA . ALA A 1 93 ? -3.411 -6.736 1.370 1.00 94.19 93 ALA A CA 1
ATOM 729 C C . ALA A 1 93 ? -2.977 -8.143 1.817 1.00 94.19 93 ALA A C 1
ATOM 731 O O . ALA A 1 93 ? -3.651 -9.136 1.538 1.00 94.19 93 ALA A O 1
ATOM 732 N N . ILE A 1 94 ? -1.850 -8.213 2.522 1.00 95.81 94 ILE A N 1
ATOM 733 C CA . ILE A 1 94 ? -1.269 -9.447 3.070 1.00 95.81 94 ILE A CA 1
ATOM 734 C C . ILE A 1 94 ? -1.608 -9.564 4.554 1.00 95.81 94 ILE A C 1
ATOM 736 O O . ILE A 1 94 ? -1.997 -10.628 5.030 1.00 95.81 94 ILE A O 1
ATOM 740 N N . ALA A 1 95 ? -1.441 -8.464 5.286 1.00 95.69 95 ALA A N 1
ATOM 741 C CA . ALA A 1 95 ? -1.655 -8.393 6.722 1.00 95.69 95 ALA A CA 1
ATOM 742 C C . ALA A 1 95 ? -2.019 -6.965 7.138 1.00 95.69 95 ALA A C 1
ATOM 744 O O . ALA A 1 95 ? -1.637 -5.998 6.478 1.00 95.69 95 ALA A O 1
ATOM 745 N N . ALA A 1 96 ? -2.719 -6.836 8.261 1.00 94.19 96 ALA A N 1
ATOM 746 C CA . ALA A 1 96 ? -2.973 -5.562 8.918 1.00 94.19 96 ALA A CA 1
ATOM 747 C C . ALA A 1 96 ? -2.750 -5.716 10.425 1.00 94.19 96 ALA A C 1
ATOM 749 O O . ALA A 1 96 ? -3.124 -6.734 11.009 1.00 94.19 96 ALA A O 1
ATOM 750 N N . HIS A 1 97 ? -2.124 -4.721 11.046 1.00 92.19 97 HIS A N 1
ATOM 751 C CA . HIS A 1 97 ? -1.868 -4.703 12.480 1.00 92.19 97 HIS A CA 1
ATOM 752 C C . HIS A 1 97 ? -1.841 -3.261 12.989 1.00 92.19 97 HIS A C 1
ATOM 754 O O . HIS A 1 97 ? -1.036 -2.454 12.525 1.00 92.19 97 HIS A O 1
ATOM 760 N N . GLY A 1 98 ? -2.707 -2.947 13.955 1.00 90.00 98 GLY A N 1
ATOM 761 C CA . GLY A 1 98 ? -2.888 -1.576 14.429 1.00 90.00 98 GLY A CA 1
ATOM 762 C C 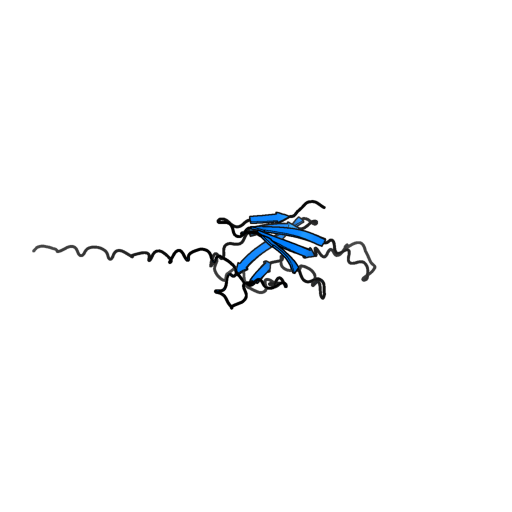. GLY A 1 98 ? -3.378 -0.662 13.306 1.00 90.00 98 GLY A C 1
ATOM 763 O O . GLY A 1 98 ? -4.378 -0.947 12.654 1.00 90.00 98 GLY A O 1
ATOM 764 N N . ASP A 1 99 ? -2.647 0.420 13.076 1.00 91.44 99 ASP A N 1
ATOM 765 C CA . ASP A 1 99 ? -2.849 1.409 12.016 1.00 91.44 99 ASP A CA 1
ATOM 766 C C . ASP A 1 99 ? -2.076 1.086 10.725 1.00 91.44 99 ASP A C 1
ATOM 768 O O . ASP A 1 99 ? -2.073 1.888 9.792 1.00 91.44 99 ASP A O 1
ATOM 772 N N . CYS A 1 100 ? -1.440 -0.086 10.640 1.00 95.00 100 CYS A N 1
ATOM 773 C CA . CYS A 1 100 ? -0.578 -0.464 9.526 1.00 95.00 100 CYS A CA 1
ATOM 774 C C . CYS A 1 100 ? -1.190 -1.565 8.648 1.00 95.00 100 CYS A C 1
ATOM 776 O O . CYS A 1 100 ? -1.749 -2.545 9.145 1.00 95.00 100 CYS A O 1
ATOM 778 N N . ILE A 1 101 ? -1.012 -1.440 7.331 1.00 96.00 101 ILE A N 1
ATOM 779 C CA . ILE A 1 101 ? -1.424 -2.415 6.314 1.00 96.00 101 ILE A CA 1
ATOM 780 C C . ILE A 1 101 ? -0.205 -2.777 5.462 1.00 96.00 101 ILE A C 1
ATOM 782 O O . ILE A 1 101 ? 0.375 -1.912 4.807 1.00 96.00 101 ILE A O 1
ATOM 786 N N . LEU A 1 102 ? 0.161 -4.058 5.451 1.00 97.12 102 LEU A N 1
ATOM 787 C CA . LEU A 1 102 ? 1.161 -4.632 4.552 1.00 97.12 102 LEU A CA 1
ATOM 788 C C . LEU A 1 102 ? 0.471 -5.140 3.287 1.00 97.12 102 LEU A C 1
ATOM 790 O O . LEU A 1 102 ? -0.487 -5.912 3.373 1.00 97.12 102 LEU A O 1
ATOM 794 N N . PHE A 1 103 ? 0.986 -4.771 2.120 1.00 95.75 103 PHE A N 1
ATOM 795 C CA . PHE A 1 103 ? 0.443 -5.209 0.840 1.00 95.75 103 PHE A CA 1
ATOM 796 C C . PHE A 1 103 ? 1.512 -5.390 -0.237 1.00 95.75 103 PHE A C 1
ATOM 798 O O . PHE A 1 103 ? 2.604 -4.827 -0.149 1.00 95.75 103 PHE A O 1
ATOM 805 N N . THR A 1 104 ? 1.180 -6.171 -1.265 1.00 93.88 104 THR A N 1
ATOM 806 C CA . THR A 1 104 ? 1.988 -6.296 -2.483 1.00 93.88 104 THR A CA 1
ATOM 807 C C . THR A 1 104 ? 1.521 -5.318 -3.545 1.00 93.88 104 THR A C 1
ATOM 809 O O . THR A 1 104 ? 0.324 -5.074 -3.686 1.00 93.88 104 THR A O 1
ATOM 812 N N . ALA A 1 105 ? 2.453 -4.803 -4.340 1.00 90.62 105 ALA A N 1
ATOM 813 C CA . ALA A 1 105 ? 2.152 -4.086 -5.567 1.00 90.62 105 ALA A CA 1
ATOM 814 C C . ALA A 1 105 ? 3.152 -4.469 -6.659 1.00 90.62 105 ALA A C 1
ATOM 816 O O . ALA A 1 105 ? 4.344 -4.623 -6.413 1.00 90.62 105 ALA A O 1
ATOM 817 N N . TYR A 1 106 ? 2.652 -4.633 -7.875 1.00 86.88 106 TYR A N 1
ATOM 818 C CA . TYR A 1 106 ? 3.454 -5.032 -9.021 1.00 86.88 106 TYR A CA 1
ATOM 819 C C . TYR A 1 106 ? 3.950 -3.794 -9.756 1.00 86.88 106 TYR A C 1
ATOM 821 O O . TYR A 1 106 ? 3.169 -2.880 -10.016 1.00 86.88 106 TYR A O 1
ATOM 829 N N . ALA A 1 107 ? 5.230 -3.773 -10.116 1.00 83.56 107 ALA A N 1
ATOM 830 C CA . ALA A 1 107 ? 5.846 -2.660 -10.823 1.00 83.56 107 ALA A CA 1
ATOM 831 C C . ALA A 1 107 ? 6.162 -3.067 -12.273 1.00 83.56 107 ALA A C 1
ATOM 833 O O . ALA A 1 107 ? 7.290 -3.424 -12.593 1.00 83.56 107 ALA A O 1
ATOM 834 N N . PRO A 1 108 ? 5.187 -2.989 -13.197 1.00 75.38 108 PRO A N 1
ATOM 835 C CA . PRO A 1 108 ? 5.339 -3.487 -14.556 1.00 75.38 108 PRO A CA 1
ATOM 836 C C . PRO A 1 108 ? 6.344 -2.611 -15.295 1.00 75.38 108 PRO A C 1
ATOM 838 O O . PRO A 1 108 ? 6.177 -1.391 -15.356 1.00 75.38 108 PRO A O 1
ATOM 841 N N . PHE A 1 109 ? 7.374 -3.217 -15.865 1.00 72.12 109 PHE A N 1
ATOM 842 C CA . PHE A 1 109 ? 8.365 -2.522 -16.672 1.00 72.12 109 PHE A CA 1
ATOM 843 C C . PHE A 1 109 ? 8.383 -3.129 -18.076 1.00 72.12 109 PHE A C 1
ATOM 845 O O . PHE A 1 109 ? 8.445 -4.348 -18.237 1.00 72.12 109 PHE A O 1
ATOM 852 N N . MET A 1 110 ? 8.290 -2.270 -19.092 1.00 67.44 110 MET A N 1
ATOM 853 C CA . MET A 1 110 ? 8.544 -2.652 -20.480 1.00 67.44 110 MET A CA 1
ATOM 854 C C . MET A 1 110 ? 9.963 -2.214 -20.818 1.00 67.44 110 MET A C 1
ATOM 856 O O . MET A 1 110 ? 10.238 -1.015 -20.826 1.00 67.44 110 MET A O 1
ATOM 860 N N . ASP A 1 111 ? 10.847 -3.174 -21.084 1.00 66.00 111 ASP A N 1
ATOM 861 C CA . ASP A 1 111 ? 12.186 -2.885 -21.589 1.00 66.00 111 ASP A CA 1
ATOM 862 C C . ASP A 1 111 ? 12.087 -2.396 -23.046 1.00 66.00 111 ASP A C 1
ATOM 864 O O . ASP A 1 111 ? 11.683 -3.176 -23.915 1.00 66.00 111 ASP A O 1
ATOM 868 N N . PRO A 1 112 ? 12.469 -1.139 -23.348 1.00 63.56 112 PRO A N 1
ATOM 869 C CA . PRO A 1 112 ? 12.426 -0.600 -24.707 1.00 63.56 112 PRO A CA 1
ATOM 870 C C . PRO A 1 112 ? 13.319 -1.356 -25.704 1.00 63.56 112 PRO A C 1
ATOM 872 O O . PRO A 1 112 ? 13.100 -1.253 -26.909 1.00 63.56 112 PRO A O 1
ATOM 875 N N . HIS A 1 113 ? 14.323 -2.094 -25.219 1.00 65.25 113 HIS A N 1
ATOM 876 C CA . HIS A 1 113 ? 15.282 -2.841 -26.037 1.00 65.25 113 HIS A CA 1
ATOM 877 C C . HIS A 1 113 ? 14.909 -4.321 -26.181 1.00 65.25 113 HIS A C 1
ATOM 879 O O . HIS A 1 113 ? 15.533 -5.051 -26.955 1.00 65.25 113 HIS A O 1
ATOM 885 N N . CYS A 1 114 ? 13.879 -4.786 -25.470 1.00 57.69 114 CYS A N 1
ATOM 886 C CA . CYS A 1 114 ? 13.424 -6.161 -25.566 1.00 57.69 114 CYS A CA 1
ATOM 887 C C . CYS A 1 114 ? 12.365 -6.272 -26.673 1.00 57.69 114 CYS A C 1
ATOM 889 O O . CYS A 1 114 ? 11.175 -6.056 -26.466 1.00 57.69 114 CYS A O 1
ATOM 891 N N . HIS A 1 115 ? 12.804 -6.628 -27.885 1.00 55.16 115 HIS A N 1
ATOM 892 C CA . HIS A 1 115 ? 11.931 -6.825 -29.054 1.00 55.16 115 HIS A CA 1
ATOM 893 C C . HIS A 1 115 ? 10.994 -8.046 -28.950 1.00 55.16 115 HIS A C 1
ATOM 895 O O . HIS A 1 115 ? 10.196 -8.296 -29.853 1.00 55.16 115 HIS A O 1
ATOM 901 N N . HIS A 1 116 ? 11.080 -8.822 -27.867 1.00 54.41 116 HIS A N 1
ATOM 902 C CA . HIS A 1 116 ? 10.122 -9.877 -27.565 1.00 54.41 116 HIS A CA 1
ATOM 903 C C . HIS A 1 116 ? 8.976 -9.304 -26.727 1.00 54.41 116 HIS A C 1
ATOM 905 O O . HIS A 1 116 ? 9.127 -9.068 -25.530 1.00 54.41 116 HIS A O 1
ATOM 911 N N . TYR A 1 117 ? 7.798 -9.180 -27.346 1.00 50.69 117 TYR A N 1
ATOM 912 C CA . TYR A 1 117 ? 6.503 -8.827 -26.734 1.00 50.69 117 TYR A CA 1
ATOM 913 C C . TYR A 1 117 ? 6.071 -9.720 -25.544 1.00 50.69 117 TYR A C 1
ATOM 915 O O . TYR A 1 117 ? 4.960 -9.583 -25.037 1.00 50.69 117 TYR A O 1
ATOM 923 N N . THR A 1 118 ? 6.915 -10.655 -25.107 1.00 49.50 118 THR A N 1
ATOM 924 C CA . THR A 1 118 ? 6.618 -11.702 -24.127 1.00 49.50 118 THR A CA 1
ATOM 925 C C . THR A 1 118 ? 7.398 -11.575 -22.819 1.00 49.50 118 THR A C 1
ATOM 927 O O . THR A 1 118 ? 7.124 -12.342 -21.902 1.00 49.50 118 THR A O 1
ATOM 930 N N . SER A 1 119 ? 8.364 -10.655 -22.700 1.00 52.12 119 SER A N 1
ATOM 931 C CA . SER A 1 119 ? 9.219 -10.548 -21.506 1.00 52.12 119 SER A CA 1
ATOM 932 C C . SER A 1 119 ? 8.893 -9.316 -20.662 1.00 52.12 119 SER A C 1
ATOM 934 O O . SER A 1 119 ? 9.739 -8.453 -20.434 1.00 52.12 119 SER A O 1
ATOM 936 N N . THR A 1 120 ? 7.654 -9.217 -20.182 1.00 60.97 120 THR A N 1
ATOM 937 C CA . THR A 1 120 ? 7.318 -8.247 -19.135 1.00 60.97 120 THR A CA 1
ATOM 938 C C . THR A 1 120 ? 7.942 -8.737 -17.828 1.00 60.97 120 THR A C 1
ATOM 940 O O . THR A 1 120 ? 7.446 -9.683 -17.218 1.00 60.97 120 THR A O 1
ATOM 943 N N . PHE A 1 121 ? 9.050 -8.132 -17.397 1.00 65.06 121 PHE A N 1
ATOM 944 C CA . PHE A 1 121 ? 9.553 -8.353 -16.044 1.00 65.06 121 PHE A CA 1
ATOM 945 C C . PHE A 1 121 ? 8.650 -7.571 -15.088 1.00 65.06 121 PHE A C 1
ATOM 947 O O . PHE A 1 121 ? 8.511 -6.351 -15.213 1.00 65.06 121 PHE A O 1
ATOM 954 N N . VAL A 1 122 ? 7.983 -8.278 -14.175 1.00 75.06 122 VAL A N 1
ATOM 955 C CA . VAL A 1 122 ? 7.048 -7.668 -13.224 1.00 75.06 122 VAL A CA 1
ATOM 956 C C . VAL A 1 122 ? 7.546 -7.915 -11.800 1.00 75.06 122 VAL A C 1
ATOM 958 O O . VAL A 1 122 ? 7.110 -8.870 -11.155 1.00 75.06 122 VAL A O 1
ATOM 961 N N . PRO A 1 123 ? 8.499 -7.102 -11.309 1.00 85.31 123 PRO A N 1
ATOM 962 C CA . PRO A 1 123 ? 8.927 -7.172 -9.924 1.00 85.31 123 PRO A CA 1
ATOM 963 C C . PRO A 1 123 ? 7.753 -6.876 -8.988 1.00 85.31 123 PRO A C 1
ATOM 965 O O . PRO A 1 123 ? 6.833 -6.117 -9.318 1.00 85.31 123 PRO A O 1
ATOM 968 N N . VAL A 1 124 ? 7.800 -7.508 -7.818 1.00 90.00 124 VAL A N 1
ATOM 969 C CA . VAL A 1 124 ? 6.815 -7.338 -6.752 1.00 90.00 124 VAL A CA 1
ATOM 970 C C . VAL A 1 124 ? 7.456 -6.515 -5.651 1.00 90.00 124 VAL A C 1
ATOM 972 O O . VAL A 1 124 ? 8.467 -6.921 -5.081 1.00 90.00 124 VAL A O 1
ATOM 975 N N . ASP A 1 125 ? 6.854 -5.376 -5.347 1.00 92.75 125 ASP A N 1
ATOM 976 C CA . ASP A 1 125 ? 7.205 -4.560 -4.198 1.00 92.75 125 ASP A CA 1
ATOM 977 C C . ASP A 1 125 ? 6.280 -4.876 -3.021 1.00 92.75 125 ASP A C 1
ATOM 979 O O . ASP A 1 125 ? 5.082 -5.127 -3.188 1.00 92.75 125 ASP A O 1
ATOM 983 N N . TYR A 1 126 ? 6.841 -4.807 -1.817 1.00 95.75 126 TYR A N 1
ATOM 984 C CA . TYR A 1 126 ? 6.092 -4.867 -0.569 1.00 95.75 126 TYR A CA 1
ATOM 985 C C . TYR A 1 126 ? 6.035 -3.474 0.035 1.00 95.75 126 TYR A C 1
ATOM 987 O O . TYR A 1 126 ? 7.058 -2.800 0.171 1.00 95.75 126 TYR A O 1
ATOM 995 N N . PHE A 1 127 ? 4.840 -3.051 0.418 1.00 96.69 127 PHE A N 1
ATOM 996 C CA . PHE A 1 127 ? 4.607 -1.741 0.999 1.00 96.69 127 PHE A CA 1
ATOM 997 C C . PHE A 1 127 ? 3.899 -1.857 2.337 1.00 96.69 127 PHE A C 1
ATOM 999 O O . PHE A 1 127 ? 3.005 -2.683 2.513 1.00 96.69 127 PHE A O 1
ATOM 1006 N N . VAL A 1 128 ? 4.264 -0.968 3.255 1.00 97.44 128 VAL A N 1
ATOM 1007 C CA . VAL A 1 128 ? 3.532 -0.724 4.495 1.00 97.44 128 VAL A CA 1
ATOM 1008 C C . VAL A 1 128 ? 2.894 0.655 4.400 1.00 97.44 128 VAL A C 1
ATOM 1010 O O . VAL A 1 128 ? 3.599 1.660 4.292 1.00 97.44 128 VAL A O 1
ATOM 1013 N N . TYR A 1 129 ? 1.564 0.696 4.425 1.00 96.50 129 TYR A N 1
ATOM 1014 C CA . TYR A 1 129 ? 0.800 1.925 4.615 1.00 96.50 129 TYR A CA 1
ATOM 1015 C C . TYR A 1 129 ? 0.464 2.076 6.096 1.00 96.50 129 TYR A C 1
ATOM 1017 O O . TYR A 1 129 ? -0.132 1.168 6.671 1.00 96.50 129 TYR A O 1
ATOM 1025 N N . SER A 1 130 ? 0.824 3.209 6.693 1.00 95.62 130 SER A N 1
ATOM 1026 C CA . SER A 1 130 ? 0.379 3.591 8.031 1.00 95.62 130 SER A CA 1
ATOM 1027 C C . SER A 1 130 ? -0.700 4.660 7.922 1.00 95.62 130 SER A C 1
ATOM 1029 O O . SER A 1 130 ? -0.474 5.713 7.321 1.00 95.62 130 SER A O 1
ATOM 1031 N N . ALA A 1 131 ? -1.851 4.391 8.532 1.00 91.50 131 ALA A N 1
ATOM 1032 C CA . ALA A 1 131 ? -2.978 5.306 8.671 1.00 91.50 131 ALA A CA 1
ATOM 1033 C C . ALA A 1 131 ? -2.811 6.272 9.863 1.00 91.50 131 ALA A C 1
ATOM 1035 O O . ALA A 1 131 ? -3.785 6.888 10.299 1.00 91.50 131 ALA A O 1
ATOM 1036 N N . SER A 1 132 ? -1.588 6.410 10.395 1.00 88.06 132 SER A N 1
ATOM 1037 C CA . SER A 1 132 ? -1.231 7.460 11.350 1.00 88.06 132 SER A CA 1
ATOM 1038 C C . SER A 1 132 ? -1.579 8.852 10.808 1.00 88.06 132 SER A C 1
ATOM 1040 O O . SER A 1 132 ? -1.823 9.035 9.619 1.00 88.06 132 SER A O 1
ATOM 1042 N N . SER A 1 133 ? -1.577 9.867 11.670 1.00 85.88 133 SER A N 1
ATOM 1043 C CA . SER A 1 133 ? -1.706 11.263 11.243 1.00 85.88 133 SER A CA 1
ATOM 1044 C C . SER A 1 133 ? -0.362 11.979 11.427 1.00 85.88 133 SER A C 1
ATOM 1046 O O . SER A 1 133 ? 0.006 12.243 12.574 1.00 85.88 133 SER A O 1
ATOM 1048 N N . PRO A 1 134 ? 0.377 12.312 10.350 1.00 90.56 134 PRO A N 1
ATOM 1049 C CA . PRO A 1 134 ? 0.043 12.092 8.938 1.00 90.56 134 PRO A CA 1
ATOM 1050 C C . PRO A 1 134 ? 0.250 10.632 8.488 1.00 90.56 134 PRO A C 1
ATOM 1052 O O . PRO A 1 134 ? 1.017 9.896 9.125 1.00 90.56 134 PRO A O 1
ATOM 1055 N N . PRO A 1 135 ? -0.405 10.204 7.392 1.00 94.25 135 PRO A N 1
ATOM 1056 C CA . PRO A 1 135 ? -0.225 8.858 6.869 1.00 94.25 135 PRO A CA 1
ATOM 1057 C C . PRO A 1 135 ? 1.154 8.725 6.228 1.00 94.25 135 PRO A C 1
ATOM 1059 O O . PRO A 1 135 ? 1.725 9.696 5.724 1.00 94.25 135 PRO A O 1
ATOM 1062 N N . SER A 1 136 ? 1.680 7.505 6.193 1.00 96.19 136 SER A N 1
ATOM 1063 C CA . SER A 1 136 ? 2.955 7.218 5.531 1.00 96.19 136 SER A CA 1
ATOM 1064 C C . SER A 1 136 ? 2.888 5.957 4.679 1.00 96.19 136 SER A C 1
ATOM 1066 O O . SER A 1 136 ? 2.055 5.079 4.898 1.00 96.19 136 SER A O 1
ATOM 1068 N N . LEU A 1 137 ? 3.746 5.897 3.659 1.00 97.06 137 LEU A N 1
ATOM 1069 C CA . LEU A 1 137 ? 3.840 4.775 2.735 1.00 97.06 137 LEU A CA 1
ATOM 1070 C C . LEU A 1 137 ? 5.311 4.428 2.521 1.00 97.06 137 LEU A C 1
ATOM 1072 O O . LEU A 1 137 ? 6.061 5.184 1.900 1.00 97.06 137 LEU A O 1
ATOM 1076 N N . THR A 1 138 ? 5.707 3.258 3.004 1.00 97.38 138 THR A N 1
ATOM 1077 C CA . THR A 1 138 ? 7.101 2.815 2.981 1.00 97.38 138 THR A CA 1
ATOM 1078 C C . THR A 1 138 ? 7.226 1.555 2.148 1.00 97.38 138 THR A C 1
ATOM 1080 O O . THR A 1 138 ? 6.543 0.567 2.411 1.00 97.38 138 THR A O 1
ATOM 1083 N N . ARG A 1 139 ? 8.118 1.582 1.155 1.00 96.88 139 ARG A N 1
ATOM 1084 C CA . ARG A 1 139 ? 8.533 0.382 0.429 1.00 96.88 139 ARG A CA 1
ATOM 1085 C C . ARG A 1 139 ? 9.548 -0.389 1.262 1.00 96.88 139 ARG A C 1
ATOM 1087 O O . ARG A 1 139 ? 10.509 0.201 1.752 1.00 96.88 139 ARG A O 1
ATOM 1094 N N . LEU A 1 140 ? 9.340 -1.688 1.418 1.00 96.31 140 LEU A N 1
ATOM 1095 C CA . LEU A 1 140 ? 10.286 -2.559 2.101 1.00 96.31 140 LEU A CA 1
ATOM 1096 C C . LEU A 1 140 ? 11.454 -2.918 1.166 1.00 96.31 140 LEU A C 1
ATOM 1098 O O . LEU A 1 140 ? 11.259 -3.000 -0.051 1.00 96.31 140 LEU A O 1
ATOM 1102 N N . PRO A 1 141 ? 12.668 -3.114 1.709 1.00 89.25 141 PRO A N 1
ATOM 1103 C CA . PRO A 1 141 ? 13.769 -3.677 0.939 1.00 89.25 141 PRO A CA 1
ATOM 1104 C C . PRO A 1 141 ? 13.448 -5.123 0.504 1.00 89.25 141 PRO A C 1
ATOM 1106 O O . PRO A 1 141 ? 12.648 -5.784 1.172 1.00 89.25 141 PRO A O 1
ATOM 1109 N N . PRO A 1 142 ? 14.044 -5.594 -0.607 1.00 70.44 142 PRO A N 1
ATOM 1110 C CA . PRO A 1 142 ? 13.912 -6.975 -1.071 1.00 70.44 142 PRO A CA 1
ATOM 1111 C C . PRO A 1 142 ? 14.569 -7.993 -0.130 1.00 70.44 142 PRO A C 1
ATOM 1113 O O . PRO A 1 142 ? 15.539 -7.623 0.573 1.00 70.44 142 PRO A O 1
#

Organism: Panicum miliaceum (NCBI:txid4540)

Radius of gyration: 21.26 Å; chains: 1; bounding box: 42×72×47 Å